Protein AF-A7GLY0-F1 (afdb_monomer)

InterPro domains:
  IPR008490 Transposase InsH, N-terminal [PF05598] (8-54)

Organism: Bacillus cytotoxicus (strain DSM 22905 / CIP 110041 / 391-98 / NVH 391-98) (NCBI:txid315749)

Mean predicted aligned error: 5.65 Å

Solvent-accessible surface area (backbone atoms only — not comparable to full-atom values): 3676 Å² total; per-residue (Å²): 114,77,85,78,53,64,67,66,65,48,52,75,71,46,83,74,90,71,88,69,92,65,56,65,72,58,52,50,52,52,54,53,50,25,58,77,70,72,46,85,50,70,68,57,40,58,48,48,44,66,76,76,40,91,83,121

Nearest PDB structures (foldseek):
  8glv-assembly1_za  TM=4.678E-01  e=1.507E+00  Chlamydomonas reinhardtii

pLDDT: mean 84.99, std 11.27, range [47.97, 96.12]

Seq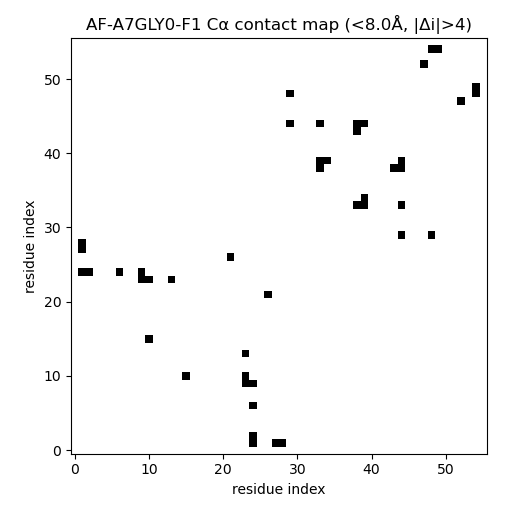uence (56 aa):
MVEQVNDNLFFSRYQGGGRSSYHPKMMTKVILYAYTQKIYSCRDIAKSLREHLPMV

Structure (mmCIF, N/CA/C/O backbone):
data_AF-A7GLY0-F1
#
_entry.id   AF-A7GLY0-F1
#
loop_
_atom_site.group_PDB
_atom_site.id
_atom_site.type_symbol
_atom_site.label_atom_id
_atom_site.label_alt_id
_atom_site.label_comp_id
_atom_site.label_asym_id
_atom_site.label_entity_id
_atom_site.label_seq_id
_atom_site.pdbx_PDB_ins_code
_atom_site.Cartn_x
_atom_site.Cartn_y
_atom_site.Cartn_z
_atom_site.occupancy
_atom_site.B_iso_or_equiv
_atom_site.auth_seq_id
_atom_site.auth_comp_id
_atom_site.auth_asym_id
_atom_site.auth_atom_id
_atom_site.pdbx_PDB_model_num
ATOM 1 N N . MET A 1 1 ? -0.547 -16.334 -1.516 1.00 74.50 1 MET A N 1
ATOM 2 C CA . MET A 1 1 ? -1.215 -15.610 -2.617 1.00 74.50 1 MET A CA 1
ATOM 3 C C . MET A 1 1 ? -0.264 -14.662 -3.344 1.00 74.50 1 MET A C 1
ATOM 5 O O . MET A 1 1 ? 0.076 -14.967 -4.473 1.00 74.50 1 MET A O 1
ATOM 9 N N . VAL A 1 2 ? 0.234 -13.573 -2.732 1.00 85.69 2 VAL A N 1
ATOM 10 C CA . VAL A 1 2 ? 1.138 -12.622 -3.434 1.00 85.69 2 VAL A CA 1
ATOM 11 C C . VAL A 1 2 ? 2.451 -13.274 -3.903 1.00 85.69 2 VAL A C 1
ATOM 13 O O . VAL A 1 2 ? 2.943 -12.940 -4.974 1.00 85.69 2 VAL A O 1
ATOM 16 N N . GLU A 1 3 ? 2.966 -14.270 -3.173 1.00 87.94 3 GLU A N 1
ATOM 17 C CA . GLU A 1 3 ? 4.191 -14.999 -3.560 1.00 87.94 3 GLU A CA 1
ATOM 18 C C . GLU A 1 3 ? 4.072 -15.814 -4.846 1.00 87.94 3 GLU A C 1
ATOM 20 O O . GLU A 1 3 ? 5.084 -16.124 -5.463 1.00 87.94 3 GLU A O 1
ATOM 25 N N . GLN A 1 4 ? 2.851 -16.158 -5.254 1.00 89.81 4 GLN A N 1
ATOM 26 C CA . GLN A 1 4 ? 2.604 -16.953 -6.458 1.00 89.81 4 GLN A CA 1
ATOM 27 C C . GLN A 1 4 ? 2.551 -16.079 -7.719 1.00 89.81 4 GLN A C 1
ATOM 29 O O . GLN A 1 4 ? 2.490 -16.601 -8.829 1.00 89.81 4 GLN A O 1
ATOM 34 N N . VAL A 1 5 ? 2.554 -14.751 -7.561 1.00 89.25 5 VAL A N 1
ATOM 35 C CA . VAL A 1 5 ? 2.515 -13.800 -8.672 1.00 89.25 5 VAL A CA 1
ATOM 36 C C . VAL A 1 5 ? 3.931 -13.560 -9.187 1.00 89.25 5 VAL A C 1
ATOM 38 O O . VAL A 1 5 ? 4.844 -13.272 -8.413 1.00 89.25 5 VAL A O 1
ATOM 41 N N . ASN A 1 6 ? 4.095 -13.645 -10.509 1.00 89.00 6 ASN A N 1
ATOM 42 C CA . ASN A 1 6 ? 5.378 -13.450 -11.174 1.00 89.00 6 ASN A CA 1
ATOM 43 C C . ASN A 1 6 ? 5.898 -12.009 -11.005 1.00 89.00 6 ASN A C 1
ATOM 45 O O . ASN A 1 6 ? 5.181 -11.038 -11.252 1.00 89.00 6 ASN A O 1
ATOM 49 N N . ASP A 1 7 ? 7.168 -11.881 -10.632 1.00 85.31 7 ASP A N 1
ATOM 50 C CA . ASP A 1 7 ? 7.858 -10.621 -10.346 1.00 85.31 7 ASP A CA 1
ATOM 51 C C . ASP A 1 7 ? 7.854 -9.650 -11.530 1.00 85.31 7 ASP A C 1
ATOM 53 O O . ASP A 1 7 ? 7.727 -8.439 -11.336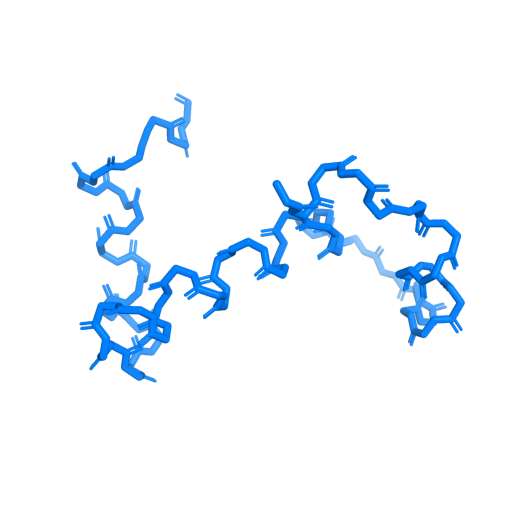 1.00 85.31 7 ASP A O 1
ATOM 57 N N . ASN A 1 8 ? 7.898 -10.174 -12.759 1.00 86.94 8 ASN A N 1
ATOM 58 C CA . ASN A 1 8 ? 7.878 -9.379 -13.986 1.00 86.94 8 ASN A CA 1
ATOM 59 C C . ASN A 1 8 ? 6.623 -8.506 -14.082 1.00 86.94 8 ASN A C 1
ATOM 61 O O . ASN A 1 8 ? 6.684 -7.403 -14.621 1.00 86.94 8 ASN A O 1
ATOM 65 N N . LEU A 1 9 ? 5.494 -8.950 -13.517 1.00 88.38 9 LEU A N 1
ATOM 66 C CA . LEU A 1 9 ? 4.278 -8.141 -13.462 1.00 88.38 9 LEU A CA 1
ATOM 67 C C . LEU A 1 9 ? 4.512 -6.856 -12.661 1.00 88.38 9 LEU A C 1
ATOM 69 O O . LEU A 1 9 ? 4.115 -5.775 -13.093 1.00 88.38 9 LEU A O 1
ATOM 73 N N . PHE A 1 10 ? 5.195 -6.960 -11.522 1.00 86.50 10 PHE A N 1
ATOM 74 C CA . PHE A 1 10 ? 5.479 -5.811 -10.671 1.00 86.50 10 PHE A CA 1
ATOM 75 C C . PHE A 1 10 ? 6.510 -4.886 -11.316 1.00 86.50 10 PHE A C 1
ATOM 77 O O . PHE A 1 10 ? 6.294 -3.678 -11.348 1.00 86.50 10 PHE A O 1
ATOM 84 N N . PHE A 1 11 ? 7.581 -5.436 -11.890 1.00 84.62 11 PHE A N 1
ATOM 85 C CA . PHE A 1 11 ? 8.621 -4.645 -12.554 1.00 84.62 11 PHE A CA 1
ATOM 86 C C . PHE A 1 11 ? 8.155 -3.997 -13.864 1.00 84.62 11 PHE A C 1
ATOM 88 O O . PHE A 1 11 ? 8.617 -2.916 -14.197 1.00 84.62 11 PHE A O 1
ATOM 95 N N . SER A 1 12 ? 7.185 -4.584 -14.573 1.00 86.69 12 SER A N 1
ATOM 96 C CA . SER A 1 12 ? 6.603 -3.960 -15.773 1.00 86.69 12 SER A CA 1
ATOM 97 C C . SER A 1 12 ? 5.853 -2.656 -15.475 1.00 86.69 12 SER A C 1
ATOM 99 O O . SER A 1 12 ? 5.776 -1.770 -16.323 1.00 86.69 12 SER A O 1
ATOM 101 N N . ARG A 1 13 ? 5.274 -2.538 -14.272 1.00 82.25 13 ARG A N 1
ATOM 102 C CA . ARG A 1 13 ? 4.511 -1.361 -13.822 1.00 82.25 13 ARG A CA 1
ATOM 103 C C . ARG A 1 13 ? 5.345 -0.425 -12.964 1.00 82.25 13 ARG A C 1
ATOM 105 O O . ARG A 1 13 ? 5.086 0.774 -12.920 1.00 82.25 13 ARG A O 1
ATOM 112 N N . TYR A 1 14 ? 6.331 -0.975 -12.273 1.00 81.31 14 TYR A N 1
ATOM 113 C CA . TYR A 1 14 ? 7.281 -0.224 -11.486 1.00 81.31 14 TYR A CA 1
ATOM 114 C C . TYR A 1 14 ? 8.432 0.210 -12.392 1.00 81.31 14 TYR A C 1
ATOM 116 O O . TYR A 1 14 ? 9.385 -0.537 -12.582 1.00 81.31 14 TYR A O 1
ATOM 124 N N . GLN A 1 15 ? 8.339 1.428 -12.936 1.00 70.00 15 GLN A N 1
ATOM 125 C CA . GLN A 1 15 ? 9.319 1.997 -13.876 1.00 70.00 15 GLN A CA 1
ATOM 126 C C . GLN A 1 15 ? 10.767 2.003 -13.342 1.00 70.00 15 GLN A C 1
ATOM 128 O O . GLN A 1 15 ? 11.703 2.129 -14.127 1.00 70.00 15 GLN A O 1
ATOM 133 N N . GLY A 1 16 ? 10.966 1.812 -12.028 1.00 72.81 16 GLY A N 1
ATOM 134 C CA . GLY A 1 16 ? 12.284 1.850 -11.401 1.00 72.81 16 GLY A CA 1
ATOM 135 C C . GLY A 1 16 ? 12.932 3.230 -11.546 1.00 72.81 16 GLY A C 1
ATOM 136 O O . GLY A 1 16 ? 12.287 4.183 -11.968 1.00 72.81 16 GLY A O 1
ATOM 137 N N . GLY A 1 17 ? 14.209 3.359 -11.177 1.00 68.19 17 GLY A N 1
ATOM 138 C CA . GLY A 1 17 ? 14.947 4.626 -11.325 1.00 68.19 17 GLY A CA 1
ATOM 139 C C . GLY A 1 17 ? 15.223 5.366 -10.014 1.00 68.19 17 GLY A C 1
ATOM 140 O O . GLY A 1 17 ? 15.070 6.579 -9.928 1.00 68.19 17 GLY A O 1
ATOM 141 N N . 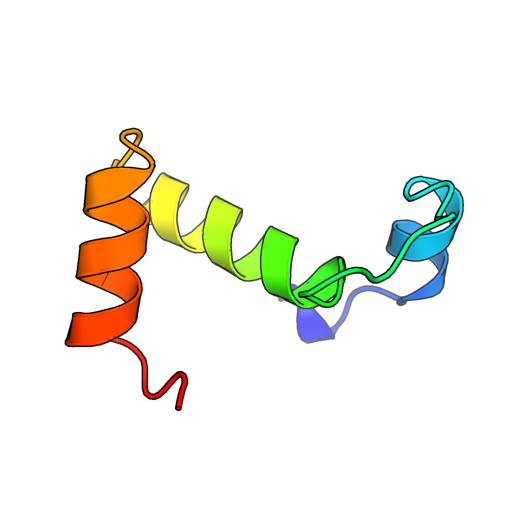GLY A 1 18 ? 15.643 4.636 -8.979 1.00 73.19 18 GLY A N 1
ATOM 142 C CA . GLY A 1 18 ? 16.108 5.196 -7.710 1.00 73.19 18 GLY A CA 1
ATOM 143 C C . GLY A 1 18 ? 16.620 4.109 -6.764 1.00 73.19 18 GLY A C 1
ATOM 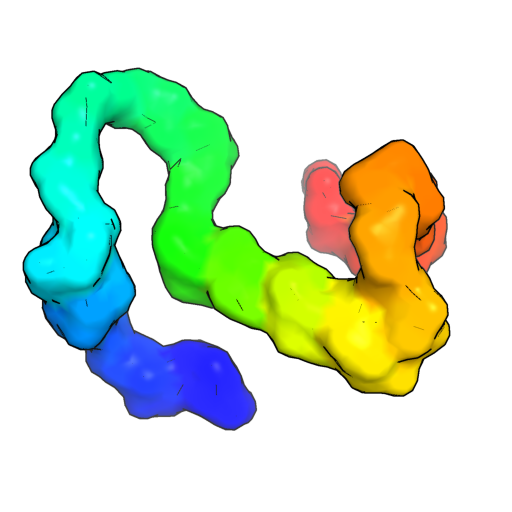144 O O . GLY A 1 18 ? 16.576 2.920 -7.085 1.00 73.19 18 GLY A O 1
ATOM 145 N N . ARG A 1 19 ? 17.082 4.496 -5.568 1.00 59.62 19 ARG A N 1
ATOM 146 C CA . ARG A 1 19 ? 17.390 3.554 -4.479 1.00 59.62 19 ARG A CA 1
ATOM 147 C C . ARG A 1 19 ? 16.063 3.109 -3.855 1.00 59.62 19 ARG A C 1
ATOM 149 O O . ARG A 1 19 ? 15.617 3.694 -2.873 1.00 59.62 19 ARG A O 1
ATOM 156 N N . SER A 1 20 ? 15.374 2.149 -4.475 1.00 60.88 20 SER A N 1
ATOM 157 C CA . SER A 1 20 ? 14.121 1.652 -3.901 1.00 60.88 20 SER A CA 1
ATOM 158 C C . SER A 1 20 ? 14.424 0.988 -2.563 1.00 60.88 20 SER A C 1
ATOM 160 O O . SER A 1 20 ? 15.054 -0.067 -2.529 1.00 60.88 20 SER A O 1
ATOM 162 N N . SER A 1 21 ? 13.979 1.597 -1.463 1.00 68.56 21 SER A N 1
ATOM 163 C CA . SER A 1 21 ? 14.161 1.031 -0.123 1.00 68.56 21 SER A CA 1
ATOM 164 C C . SER A 1 21 ? 13.446 -0.315 0.049 1.00 68.56 21 SER A C 1
ATOM 166 O O . SER A 1 21 ? 13.766 -1.048 0.977 1.00 68.56 21 SER A O 1
ATOM 168 N N . TYR A 1 22 ? 12.489 -0.651 -0.833 1.00 83.31 22 TYR A N 1
ATOM 169 C CA . TYR A 1 22 ? 11.655 -1.849 -0.720 1.00 83.31 22 TYR A CA 1
ATOM 170 C C . TYR A 1 22 ? 11.367 -2.511 -2.074 1.00 83.31 22 TYR A C 1
ATOM 172 O O . TYR A 1 22 ? 11.244 -1.851 -3.107 1.00 83.31 22 TYR A O 1
ATOM 180 N N . HIS A 1 23 ? 11.209 -3.836 -2.065 1.00 86.94 23 HIS A N 1
ATOM 181 C CA . HIS A 1 23 ? 10.816 -4.602 -3.248 1.00 86.94 23 HIS A CA 1
ATOM 182 C C . HIS A 1 23 ? 9.325 -4.370 -3.577 1.00 86.94 23 HIS A C 1
ATOM 184 O O . HIS A 1 23 ? 8.499 -4.472 -2.663 1.00 86.94 23 HIS A O 1
ATOM 190 N N . PRO A 1 24 ? 8.923 -4.150 -4.846 1.00 88.75 24 PRO A N 1
ATOM 191 C CA . PRO A 1 24 ? 7.523 -3.897 -5.215 1.00 88.75 24 PRO A CA 1
ATOM 192 C C . PRO A 1 24 ? 6.552 -4.977 -4.721 1.00 88.75 24 PRO A C 1
ATOM 194 O O . PRO A 1 24 ? 5.514 -4.663 -4.144 1.00 88.75 24 PRO A O 1
ATOM 197 N N . LYS A 1 25 ? 6.944 -6.255 -4.833 1.00 89.88 25 LYS A N 1
ATOM 198 C CA . LYS A 1 25 ? 6.183 -7.391 -4.280 1.00 89.88 25 LYS A CA 1
ATOM 199 C C . LYS A 1 25 ? 5.948 -7.272 -2.765 1.00 89.88 25 LYS A C 1
ATOM 201 O O . LYS A 1 25 ? 4.847 -7.539 -2.291 1.00 89.88 25 LYS A O 1
ATOM 206 N N . MET A 1 26 ? 6.961 -6.853 -1.999 1.00 89.31 26 MET A N 1
ATOM 207 C CA . MET A 1 26 ? 6.823 -6.643 -0.552 1.00 89.31 26 MET A CA 1
ATOM 208 C C . MET A 1 26 ? 5.891 -5.472 -0.247 1.00 89.31 26 MET A C 1
ATOM 210 O O . MET A 1 26 ? 5.038 -5.583 0.630 1.00 89.31 26 MET A O 1
ATOM 214 N N . MET A 1 27 ? 5.990 -4.387 -1.015 1.00 89.69 27 MET A N 1
ATOM 215 C CA . MET A 1 27 ? 5.097 -3.236 -0.881 1.00 89.69 27 MET A CA 1
ATOM 216 C C . MET A 1 27 ? 3.631 -3.626 -1.123 1.00 89.69 27 MET A C 1
ATOM 218 O O . MET A 1 27 ? 2.742 -3.204 -0.387 1.00 89.69 27 MET A O 1
ATOM 222 N N . THR A 1 28 ? 3.366 -4.505 -2.094 1.00 91.50 28 THR A N 1
ATOM 223 C CA . THR A 1 28 ? 2.019 -5.041 -2.335 1.00 91.50 28 THR A CA 1
ATOM 224 C C . THR A 1 28 ? 1.487 -5.828 -1.140 1.00 91.50 28 THR A C 1
ATOM 226 O O . THR A 1 28 ? 0.323 -5.658 -0.780 1.00 91.50 28 THR A O 1
ATOM 229 N N . LYS A 1 29 ? 2.321 -6.646 -0.480 1.00 91.56 29 LYS A N 1
ATOM 230 C CA . LYS A 1 29 ? 1.913 -7.351 0.749 1.00 91.56 29 LYS A CA 1
ATOM 231 C C . LYS A 1 29 ? 1.503 -6.376 1.850 1.00 91.56 29 LYS A C 1
ATOM 233 O O . LYS A 1 29 ? 0.487 -6.603 2.496 1.00 91.56 29 LYS A O 1
ATOM 238 N N . VAL A 1 30 ? 2.264 -5.296 2.037 1.00 92.56 30 VAL A N 1
ATOM 239 C CA . VAL A 1 30 ? 1.977 -4.262 3.044 1.00 92.56 30 VAL A CA 1
ATOM 240 C C . VAL A 1 30 ? 0.626 -3.595 2.786 1.00 92.56 30 VAL A C 1
ATOM 242 O O . VAL A 1 30 ? -0.179 -3.466 3.705 1.00 92.56 30 VAL A O 1
ATOM 245 N N . ILE A 1 31 ? 0.351 -3.212 1.537 1.00 92.25 31 ILE A N 1
ATOM 246 C CA . ILE A 1 31 ? -0.921 -2.577 1.162 1.00 92.25 31 ILE A CA 1
ATOM 247 C C . ILE A 1 31 ? -2.092 -3.541 1.380 1.00 92.25 31 ILE A C 1
ATOM 249 O O . ILE A 1 31 ? -3.118 -3.155 1.937 1.00 92.25 31 ILE A O 1
ATOM 253 N N . LEU A 1 32 ? -1.933 -4.805 0.978 1.00 93.75 32 LEU A N 1
ATOM 254 C CA . LEU A 1 32 ? -2.973 -5.816 1.145 1.00 93.75 32 LEU A CA 1
ATOM 255 C C . LEU A 1 32 ? -3.251 -6.086 2.630 1.00 93.75 32 LEU A C 1
ATOM 257 O O . LEU A 1 32 ? -4.408 -6.128 3.039 1.00 93.75 32 LEU A O 1
ATOM 261 N N . TYR A 1 33 ? -2.198 -6.195 3.443 1.00 92.56 33 TYR A N 1
ATOM 262 C CA . TYR A 1 33 ? -2.306 -6.322 4.894 1.00 92.56 33 TYR A CA 1
ATOM 263 C C . TYR A 1 33 ? -3.093 -5.154 5.499 1.00 92.56 33 TYR A C 1
ATOM 265 O O . TYR A 1 33 ? -4.106 -5.373 6.164 1.00 92.56 33 TYR A O 1
ATOM 273 N N . ALA A 1 34 ? -2.691 -3.918 5.203 1.00 94.81 34 ALA A N 1
ATOM 274 C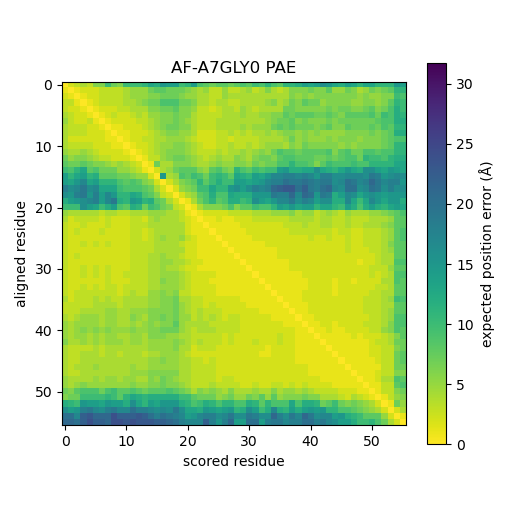 CA . ALA A 1 34 ? -3.350 -2.713 5.697 1.00 94.81 34 ALA A CA 1
ATOM 275 C C . ALA A 1 34 ? -4.846 -2.677 5.343 1.00 94.81 34 ALA A C 1
ATOM 277 O O . ALA A 1 34 ? -5.682 -2.376 6.196 1.00 94.81 34 ALA A O 1
ATOM 278 N N . TYR A 1 35 ? -5.189 -3.075 4.115 1.00 95.19 35 TYR A N 1
ATOM 279 C CA . TYR A 1 35 ? -6.573 -3.174 3.663 1.00 95.19 35 TYR A CA 1
ATOM 280 C C . TYR A 1 35 ? -7.380 -4.204 4.466 1.00 95.19 35 TYR A C 1
ATOM 282 O O . TYR A 1 35 ? -8.476 -3.892 4.932 1.00 95.19 35 TYR A O 1
ATOM 290 N N . THR A 1 36 ? -6.832 -5.404 4.700 1.00 94.50 36 THR A N 1
ATOM 291 C CA . THR A 1 36 ? -7.514 -6.436 5.509 1.00 94.50 36 THR A CA 1
ATOM 292 C C . THR A 1 36 ? -7.741 -6.001 6.956 1.00 94.50 36 THR A C 1
ATOM 294 O O . THR A 1 36 ? -8.771 -6.334 7.537 1.00 94.50 36 THR A O 1
ATOM 297 N N . GLN A 1 37 ? -6.825 -5.202 7.507 1.00 94.12 37 GLN A N 1
ATOM 298 C CA . GLN A 1 37 ? -6.919 -4.663 8.864 1.00 94.12 37 GLN A CA 1
ATOM 299 C C . GLN A 1 37 ? -7.714 -3.352 8.946 1.00 94.12 37 GLN A C 1
ATOM 301 O O . GLN A 1 37 ? -7.887 -2.807 10.033 1.00 94.12 37 GLN A O 1
ATOM 306 N N . LYS A 1 38 ? -8.207 -2.834 7.810 1.00 96.12 38 LYS A N 1
ATOM 307 C CA . LYS A 1 38 ? -8.899 -1.538 7.699 1.00 96.12 38 LYS A CA 1
ATOM 308 C C . LYS A 1 38 ? -8.071 -0.361 8.243 1.00 96.12 38 LYS A C 1
ATOM 310 O O . LYS A 1 38 ? -8.627 0.606 8.764 1.00 96.12 38 LYS A O 1
ATOM 315 N N . ILE A 1 39 ? -6.746 -0.431 8.111 1.00 96.06 39 ILE A N 1
ATOM 316 C CA . ILE A 1 39 ? -5.817 0.634 8.502 1.00 96.06 39 ILE A CA 1
ATOM 317 C C . ILE A 1 39 ? -5.441 1.416 7.244 1.00 96.06 39 ILE A C 1
ATOM 319 O O . ILE A 1 39 ? -4.805 0.882 6.342 1.00 96.06 39 ILE A O 1
ATOM 323 N N . TYR A 1 40 ? -5.809 2.695 7.190 1.00 94.25 40 TYR A N 1
ATOM 324 C CA . TYR A 1 40 ? -5.571 3.542 6.009 1.00 94.25 40 TYR A CA 1
ATOM 325 C C . TYR A 1 40 ? -4.517 4.631 6.238 1.00 94.25 40 TYR A C 1
ATOM 327 O O . TYR A 1 40 ? -4.039 5.256 5.296 1.00 94.25 40 TYR A O 1
ATOM 335 N N . SER A 1 41 ? -4.141 4.864 7.494 1.00 95.75 41 SER A N 1
ATOM 336 C CA . SER A 1 41 ? -3.123 5.841 7.872 1.00 95.75 41 SER A CA 1
ATOM 337 C C . SER A 1 41 ? -1.732 5.238 7.721 1.00 95.75 41 SER A C 1
ATOM 339 O O . SER A 1 41 ? -1.411 4.225 8.339 1.00 95.75 41 SER A O 1
ATOM 341 N N . CYS A 1 42 ? -0.866 5.887 6.939 1.00 92.56 42 CYS A N 1
ATOM 342 C CA . CYS A 1 42 ? 0.500 5.414 6.702 1.00 92.56 42 CYS A CA 1
ATOM 343 C C . CYS A 1 42 ? 1.299 5.230 8.001 1.00 92.56 42 CYS A C 1
ATOM 345 O O . CYS A 1 42 ? 2.094 4.298 8.110 1.00 92.56 42 CYS A O 1
ATOM 347 N N . ARG A 1 43 ? 1.086 6.106 8.994 1.00 94.75 43 ARG A N 1
ATOM 348 C CA . ARG A 1 43 ? 1.746 6.005 10.306 1.00 94.75 43 ARG A CA 1
ATOM 349 C C . ARG A 1 43 ? 1.277 4.774 11.070 1.00 94.75 43 ARG A C 1
ATOM 351 O O . ARG A 1 43 ? 2.107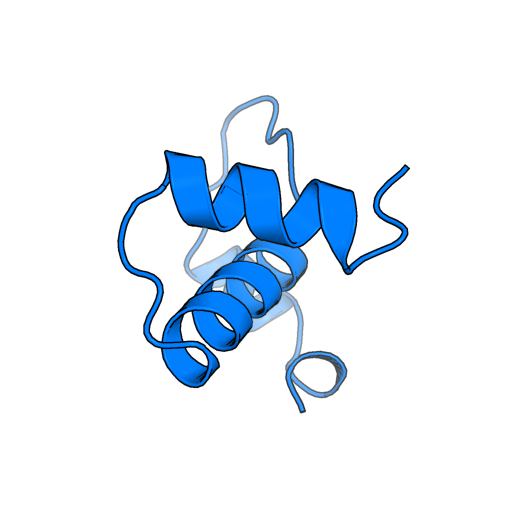 4.068 11.633 1.00 94.75 43 ARG A O 1
ATOM 358 N N . ASP A 1 44 ? -0.020 4.497 11.033 1.00 94.88 44 ASP A N 1
ATOM 359 C CA . ASP A 1 44 ? -0.603 3.352 11.730 1.00 94.88 44 ASP A CA 1
ATOM 360 C C . ASP A 1 44 ? -0.242 2.036 11.042 1.00 94.88 44 ASP A C 1
ATOM 362 O O . ASP A 1 44 ? 0.056 1.060 11.723 1.00 94.88 44 ASP A O 1
ATOM 366 N N . ILE A 1 45 ? -0.143 2.024 9.708 1.00 94.31 45 ILE A N 1
ATOM 367 C CA . ILE A 1 45 ? 0.426 0.897 8.958 1.00 94.31 45 ILE A CA 1
ATOM 368 C C . ILE A 1 45 ? 1.869 0.668 9.413 1.00 94.31 45 ILE A C 1
ATOM 370 O O . ILE A 1 45 ? 2.218 -0.436 9.813 1.00 94.31 45 ILE A O 1
ATOM 374 N N . ALA A 1 46 ? 2.709 1.707 9.428 1.00 92.31 46 ALA A N 1
ATOM 375 C CA . ALA A 1 46 ? 4.109 1.581 9.833 1.00 92.31 46 ALA A CA 1
ATOM 376 C C . ALA A 1 46 ? 4.289 1.161 11.304 1.00 92.31 46 ALA A C 1
ATOM 378 O O . ALA A 1 46 ? 5.280 0.510 11.637 1.00 92.31 46 ALA A O 1
ATOM 379 N N . LYS A 1 47 ? 3.365 1.542 12.191 1.00 93.50 47 LYS A N 1
ATOM 380 C CA . LYS A 1 47 ? 3.320 1.077 13.582 1.00 93.50 47 LYS A CA 1
ATOM 381 C C . LYS A 1 47 ? 2.921 -0.398 13.645 1.00 93.50 47 LYS A C 1
ATOM 383 O O . LYS A 1 47 ? 3.655 -1.207 14.198 1.00 93.50 47 LYS A O 1
ATOM 388 N N . SER A 1 48 ? 1.823 -0.754 12.985 1.00 92.56 48 SER A N 1
ATOM 389 C CA . SER A 1 48 ? 1.294 -2.114 12.928 1.00 92.56 48 SER A CA 1
ATOM 390 C C . SER A 1 48 ? 2.303 -3.112 12.344 1.00 92.56 48 SER A C 1
ATOM 392 O O . SER A 1 48 ? 2.482 -4.185 12.915 1.00 92.56 48 SER A O 1
ATOM 394 N N . LEU A 1 49 ? 3.037 -2.734 11.288 1.00 90.88 49 LEU A N 1
ATOM 395 C CA . LEU A 1 49 ? 4.114 -3.549 10.715 1.00 90.88 49 LEU A CA 1
ATOM 396 C C . LEU A 1 49 ? 5.268 -3.785 11.702 1.00 90.88 49 LEU A C 1
ATOM 398 O O . LEU A 1 49 ? 5.824 -4.874 11.707 1.00 90.88 49 LEU A O 1
ATOM 402 N N . ARG A 1 50 ? 5.635 -2.796 12.531 1.00 89.06 50 ARG A N 1
ATOM 403 C CA . ARG A 1 50 ? 6.696 -2.959 13.545 1.00 89.06 50 ARG A CA 1
ATOM 404 C C . ARG A 1 50 ? 6.272 -3.848 14.709 1.00 89.06 50 ARG A C 1
ATOM 406 O O . ARG A 1 50 ? 7.111 -4.522 15.288 1.00 89.06 50 ARG A O 1
ATOM 413 N N . GLU A 1 51 ? 4.995 -3.804 15.073 1.00 88.19 51 GLU A N 1
ATOM 414 C CA . GLU A 1 51 ? 4.461 -4.524 16.234 1.00 88.19 51 GLU A CA 1
ATOM 415 C C . GLU A 1 51 ? 4.100 -5.980 15.912 1.00 88.19 51 GLU A C 1
ATOM 417 O O . GLU A 1 51 ? 4.270 -6.852 16.758 1.00 88.19 51 GLU A O 1
ATOM 422 N N . HIS A 1 52 ? 3.603 -6.253 14.701 1.00 81.94 52 HIS A N 1
ATOM 423 C CA . HIS A 1 52 ? 2.996 -7.546 14.362 1.00 81.94 52 HIS A CA 1
ATOM 424 C C . HIS A 1 52 ? 3.789 -8.375 13.354 1.00 81.94 52 HIS A C 1
ATOM 426 O O . HIS A 1 52 ? 3.473 -9.548 13.156 1.00 81.94 52 HIS A O 1
ATOM 432 N N . LEU A 1 53 ? 4.784 -7.793 12.681 1.00 71.94 53 LEU A N 1
ATOM 433 C CA . LEU A 1 53 ? 5.609 -8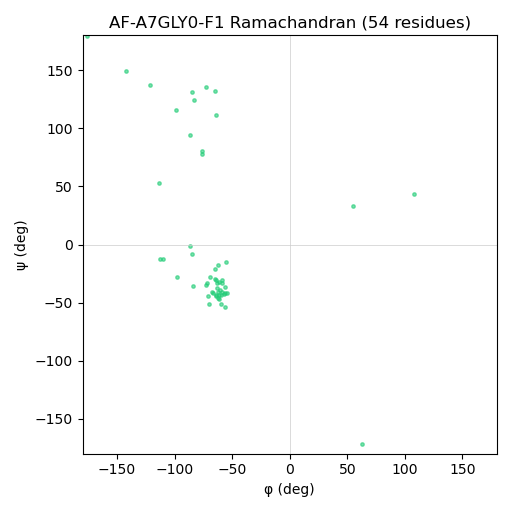.510 11.717 1.00 71.94 53 LEU A CA 1
ATOM 434 C C . LEU A 1 53 ? 7.077 -8.438 12.138 1.00 71.94 53 LEU A C 1
ATOM 436 O O . LEU A 1 53 ? 7.556 -7.364 12.503 1.00 71.94 53 LEU A O 1
ATOM 440 N N . PRO A 1 54 ? 7.825 -9.549 12.036 1.00 62.06 54 PRO A N 1
ATOM 441 C CA . PRO A 1 54 ? 9.268 -9.533 12.190 1.00 62.06 54 PRO A CA 1
ATOM 442 C C . PRO A 1 54 ? 9.846 -8.949 10.901 1.00 62.06 54 PRO A C 1
ATOM 444 O O . PRO A 1 54 ? 10.229 -9.669 9.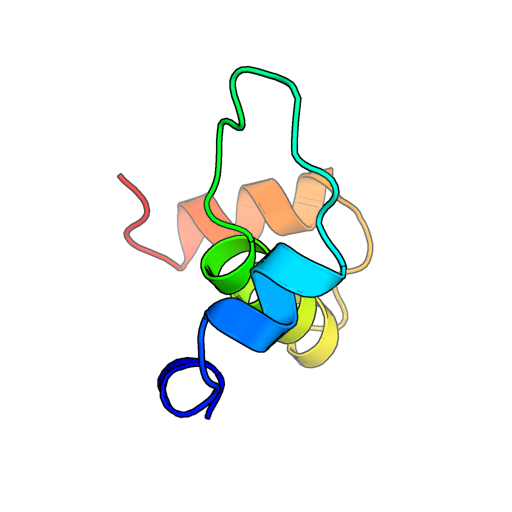983 1.00 62.06 54 PRO A O 1
ATOM 447 N N . MET A 1 55 ? 9.787 -7.630 10.762 1.00 58.38 55 MET A N 1
ATOM 448 C CA . MET A 1 55 ? 10.416 -6.929 9.649 1.00 58.38 55 MET A CA 1
ATOM 449 C C . MET A 1 55 ? 11.557 -6.053 10.162 1.00 58.38 55 MET A C 1
ATOM 451 O O . MET A 1 55 ? 11.600 -4.855 9.892 1.00 58.38 55 MET A O 1
ATOM 455 N N . VAL A 1 56 ? 12.448 -6.700 10.919 1.00 47.97 56 VAL A N 1
ATOM 456 C CA . VAL A 1 56 ? 13.898 -6.473 11.019 1.00 47.97 56 VAL A CA 1
ATOM 457 C C . VAL A 1 56 ? 14.532 -7.835 11.285 1.00 47.97 56 VAL A C 1
ATOM 459 O O . VAL A 1 56 ? 13.955 -8.575 12.114 1.00 47.97 56 VAL A O 1
#

Radius of gyration: 12.43 Å; Cα contacts (8 Å, |Δi|>4): 23; chains: 1; bounding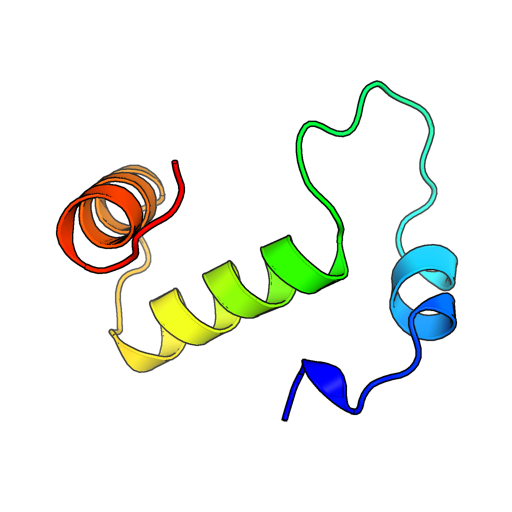 box: 26×23×32 Å

Secondary structure (DSSP, 8-state):
-GGGS-HHHHHHH----S--SS-HHHHHHHHHHHHHTT---HHHHHHHHHHHS---

Foldseek 3Di:
DLVVDDLVVQCVPVVDDDPPPDRSSVVVVLVVVCVVVVNDDPVVSVVCCVVPPPPD